Protein AF-A0A7S4W0H7-F1 (afdb_monomer)

InterPro domains:
  IPR053159 Hybrid Signal Transduction Histidine Kinase [PTHR43642] (2-103)

Foldseek 3Di:
DDDPVVLLVVLLVVLVVDPPQLLVLLLLDLLVHQKDFPVVSLVLSVVPPPDPNPPDVVSVVVCVVVQQWDDPPGMTGGNDVSNSVSSNVVQPPVVSVVSVVVD

pLDDT: mean 70.09, std 12.17, range [36.59, 84.38]

Structure (mmCIF, N/CA/C/O backbone):
data_AF-A0A7S4W0H7-F1
#
_entry.id   AF-A0A7S4W0H7-F1
#
loop_
_atom_site.group_PDB
_atom_site.id
_atom_site.type_symbol
_atom_site.label_atom_id
_atom_site.label_alt_id
_atom_site.label_comp_id
_atom_site.label_asym_id
_atom_site.label_entity_id
_atom_site.label_seq_id
_atom_site.pdbx_PDB_ins_code
_atom_site.Cartn_x
_atom_site.Cartn_y
_atom_site.Cartn_z
_atom_site.occupancy
_atom_site.B_iso_or_equiv
_atom_site.auth_seq_id
_atom_site.auth_comp_id
_atom_site.auth_asym_id
_atom_site.auth_atom_id
_atom_site.pdbx_PDB_model_num
ATOM 1 N N . LYS A 1 1 ? 13.868 -13.505 -10.597 1.00 36.59 1 LYS A N 1
ATOM 2 C CA . LYS A 1 1 ? 13.259 -14.232 -9.460 1.00 36.59 1 LYS A CA 1
ATOM 3 C C . LYS A 1 1 ? 11.759 -14.136 -9.665 1.00 36.59 1 LYS A C 1
ATOM 5 O O . LYS A 1 1 ? 11.256 -13.027 -9.767 1.00 36.59 1 LYS A O 1
ATOM 10 N N . GLU A 1 2 ? 11.150 -15.280 -9.939 1.00 43.06 2 GLU A N 1
ATOM 11 C CA . GLU A 1 2 ? 9.861 -15.447 -10.610 1.00 43.06 2 GLU A CA 1
ATOM 12 C C . GLU A 1 2 ? 8.711 -14.870 -9.781 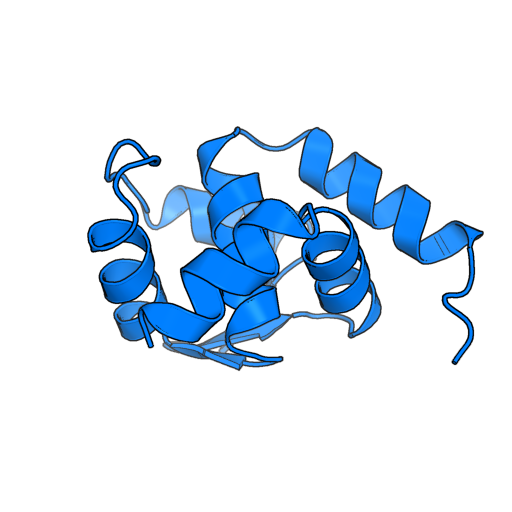1.00 43.06 2 GLU A C 1
ATOM 14 O O . GLU A 1 2 ? 8.501 -15.263 -8.635 1.00 43.06 2 GLU A O 1
ATOM 19 N N . ILE A 1 3 ? 7.980 -13.918 -10.360 1.00 51.44 3 ILE A N 1
ATOM 20 C CA . ILE A 1 3 ? 6.662 -13.537 -9.861 1.00 51.44 3 ILE A CA 1
ATOM 21 C C . ILE A 1 3 ? 5.758 -14.710 -10.252 1.00 51.44 3 ILE A C 1
ATOM 23 O O . ILE A 1 3 ? 5.766 -15.083 -11.426 1.00 51.44 3 ILE A O 1
ATOM 27 N N . PRO A 1 4 ? 4.999 -15.335 -9.339 1.00 47.75 4 PRO A N 1
ATOM 28 C CA . PRO A 1 4 ? 3.943 -16.244 -9.752 1.00 47.75 4 PRO A CA 1
ATOM 29 C C . PRO A 1 4 ? 2.923 -15.403 -10.527 1.00 47.75 4 PRO A C 1
ATOM 31 O O . PRO A 1 4 ? 2.117 -14.682 -9.934 1.00 47.75 4 PRO A O 1
ATOM 34 N N . ASP A 1 5 ? 3.039 -15.462 -11.854 1.00 54.97 5 ASP A N 1
ATOM 35 C CA . ASP A 1 5 ? 2.429 -14.584 -12.862 1.00 54.97 5 ASP A CA 1
ATOM 36 C C . ASP A 1 5 ? 0.926 -14.372 -12.623 1.00 54.97 5 ASP A C 1
ATOM 38 O O . ASP A 1 5 ? 0.377 -13.295 -12.823 1.00 54.97 5 ASP A O 1
ATOM 42 N N . ASN A 1 6 ? 0.267 -15.374 -12.044 1.00 62.25 6 ASN A N 1
ATOM 43 C CA . ASN A 1 6 ? -1.163 -15.348 -11.796 1.00 62.25 6 ASN A CA 1
ATOM 44 C C . ASN A 1 6 ? -1.574 -14.497 -10.578 1.00 62.25 6 ASN A C 1
ATOM 46 O O . ASN A 1 6 ? -2.608 -13.833 -10.604 1.00 62.25 6 ASN A O 1
ATOM 50 N N . VAL A 1 7 ? -0.788 -14.500 -9.496 1.00 67.12 7 VAL A N 1
ATOM 51 C CA . VAL A 1 7 ? -1.208 -13.874 -8.227 1.00 67.12 7 VAL A CA 1
ATOM 52 C C . VAL A 1 7 ? -0.867 -12.388 -8.205 1.00 67.12 7 VAL A C 1
ATOM 54 O O . VAL A 1 7 ? -1.690 -11.567 -7.802 1.00 67.12 7 VAL A O 1
ATOM 57 N N . GLY A 1 8 ? 0.312 -12.025 -8.720 1.00 67.94 8 GLY A N 1
ATOM 58 C CA . GLY A 1 8 ? 0.702 -10.625 -8.882 1.00 67.94 8 GLY A CA 1
ATOM 59 C C . GLY A 1 8 ? -0.246 -9.876 -9.819 1.00 67.94 8 GLY A C 1
ATOM 60 O O . GLY A 1 8 ? -0.652 -8.758 -9.511 1.00 67.94 8 GLY A O 1
ATOM 61 N N . LEU A 1 9 ? -0.681 -10.504 -10.917 1.00 68.56 9 LEU A N 1
ATOM 62 C CA . LEU A 1 9 ? -1.596 -9.892 -11.883 1.00 68.56 9 LEU A CA 1
ATOM 63 C C . LEU A 1 9 ? -3.001 -9.666 -11.299 1.00 68.56 9 LEU A C 1
ATOM 65 O O . LEU A 1 9 ? -3.591 -8.604 -11.504 1.00 68.56 9 LEU A O 1
ATOM 69 N N . LEU A 1 10 ? -3.522 -10.626 -10.526 1.00 76.31 10 LEU A N 1
ATOM 70 C CA . LEU A 1 10 ? -4.812 -10.499 -9.834 1.00 76.31 10 LEU A CA 1
ATOM 71 C C . LEU A 1 10 ? -4.801 -9.350 -8.821 1.00 76.31 10 LEU A C 1
ATOM 73 O O . LEU A 1 10 ? -5.717 -8.526 -8.802 1.00 76.31 10 LEU A O 1
ATOM 77 N N . LEU A 1 11 ? -3.738 -9.254 -8.020 1.00 81.38 11 LEU A N 1
ATOM 78 C CA . LEU A 1 11 ? -3.567 -8.177 -7.046 1.00 81.38 11 LEU A CA 1
ATOM 79 C C . LEU A 1 11 ? -3.345 -6.827 -7.732 1.00 81.38 11 LEU A C 1
ATOM 81 O O . LEU A 1 11 ? -3.914 -5.827 -7.309 1.00 81.38 11 LEU A O 1
ATOM 85 N N . SER A 1 12 ? -2.606 -6.804 -8.843 1.00 78.19 12 SER A N 1
ATOM 86 C CA . SER A 1 12 ? -2.422 -5.603 -9.664 1.00 78.19 12 SER A CA 1
ATOM 87 C C . SER A 1 12 ? -3.756 -5.092 -10.196 1.00 78.19 12 SER A C 1
ATOM 89 O O . SER A 1 12 ? -4.011 -3.893 -10.170 1.00 78.19 12 SER A O 1
ATOM 91 N N . ARG A 1 13 ? -4.644 -5.997 -10.628 1.00 81.00 13 ARG A N 1
ATOM 92 C CA . ARG A 1 13 ? -6.002 -5.627 -11.038 1.00 81.00 13 ARG A CA 1
ATOM 93 C C . ARG A 1 13 ? -6.844 -5.113 -9.879 1.00 81.00 13 ARG A C 1
ATOM 95 O O . ARG A 1 13 ? -7.567 -4.147 -10.084 1.00 81.00 13 ARG A O 1
ATOM 102 N N . LYS A 1 14 ? -6.745 -5.706 -8.684 1.00 80.62 14 LYS A N 1
ATOM 103 C CA . LYS A 1 14 ? -7.392 -5.164 -7.475 1.00 80.62 14 LYS A CA 1
ATOM 104 C C . LYS A 1 14 ? -6.909 -3.748 -7.172 1.00 80.62 14 LYS A C 1
ATOM 106 O O . LYS A 1 14 ? -7.723 -2.869 -6.925 1.00 80.62 14 LYS A O 1
ATOM 111 N N . ILE A 1 15 ? -5.600 -3.517 -7.261 1.00 81.00 15 ILE A N 1
ATOM 112 C CA . ILE A 1 15 ? -5.021 -2.187 -7.078 1.00 81.00 15 ILE A CA 1
ATOM 113 C C . ILE A 1 15 ? -5.571 -1.241 -8.151 1.00 81.00 15 ILE A C 1
ATOM 115 O O . ILE A 1 15 ? -6.093 -0.191 -7.809 1.00 81.00 15 ILE A O 1
ATOM 119 N N . MET A 1 16 ? -5.582 -1.638 -9.427 1.00 78.38 16 MET A N 1
ATOM 120 C CA . MET A 1 16 ? -6.162 -0.835 -10.514 1.00 78.38 16 MET A CA 1
ATOM 121 C C . MET A 1 16 ? -7.664 -0.528 -10.362 1.00 78.38 16 MET A C 1
ATOM 123 O O . MET A 1 16 ? -8.142 0.413 -10.992 1.00 78.38 16 MET A O 1
ATOM 127 N N . GLN A 1 17 ? -8.412 -1.302 -9.569 1.00 82.12 17 GLN A N 1
ATOM 128 C CA . GLN A 1 17 ? -9.823 -1.026 -9.266 1.00 82.12 17 GLN A CA 1
ATOM 129 C C . GLN A 1 17 ? -10.008 0.056 -8.193 1.00 82.12 17 GLN A C 1
ATOM 131 O O . GLN A 1 17 ? -11.095 0.620 -8.083 1.00 82.12 17 GLN A O 1
ATOM 136 N N . LEU A 1 18 ? -8.966 0.364 -7.418 1.00 78.38 18 LEU A N 1
ATOM 137 C CA . LEU A 1 18 ? -8.995 1.439 -6.431 1.00 78.38 18 LEU A CA 1
ATOM 138 C C . LEU A 1 18 ? -8.859 2.819 -7.099 1.00 78.38 18 LEU A C 1
ATOM 140 O O . LEU A 1 18 ? -8.387 2.916 -8.235 1.00 78.38 18 LEU A O 1
ATOM 144 N N . PRO A 1 19 ? -9.217 3.912 -6.401 1.00 77.50 19 PRO A N 1
ATOM 145 C CA . PRO A 1 19 ? -8.989 5.270 -6.890 1.00 77.50 19 PRO A CA 1
ATOM 146 C C . PRO A 1 19 ? -7.511 5.515 -7.217 1.00 77.50 19 PRO A C 1
ATOM 148 O O . PRO A 1 19 ? -6.626 4.914 -6.598 1.00 77.50 19 PRO A O 1
ATOM 151 N N . ARG A 1 20 ? -7.236 6.426 -8.159 1.00 74.12 20 ARG A N 1
ATOM 152 C CA . ARG A 1 20 ? -5.868 6.736 -8.614 1.00 74.12 20 ARG A CA 1
ATOM 153 C C . ARG A 1 20 ? -4.932 7.097 -7.460 1.00 74.12 20 ARG A C 1
ATOM 155 O O . ARG A 1 20 ? -3.797 6.629 -7.447 1.00 74.12 20 ARG A O 1
ATOM 162 N N . ASP A 1 21 ? -5.421 7.821 -6.458 1.00 74.06 21 ASP A N 1
ATOM 163 C CA . ASP A 1 21 ? -4.622 8.228 -5.298 1.00 74.06 21 ASP A CA 1
ATOM 164 C C . ASP A 1 21 ? -4.198 7.014 -4.450 1.00 74.06 21 ASP A C 1
ATOM 166 O O . ASP A 1 21 ? -3.069 6.930 -3.973 1.00 74.06 21 ASP A O 1
ATOM 170 N N . CYS A 1 22 ? -5.054 5.992 -4.358 1.00 77.38 22 CYS A N 1
ATOM 171 C CA . CYS A 1 22 ? -4.800 4.777 -3.583 1.00 77.38 22 CYS A CA 1
ATOM 172 C C . CYS A 1 22 ? -3.772 3.884 -4.285 1.00 77.38 22 CYS A C 1
ATOM 174 O O . CYS A 1 22 ? -2.862 3.338 -3.658 1.00 77.38 22 CYS A O 1
ATOM 176 N N . GLN A 1 23 ? -3.889 3.786 -5.613 1.00 79.25 23 GLN A N 1
ATOM 177 C CA . GLN A 1 23 ? -2.910 3.109 -6.461 1.00 79.25 23 GLN A CA 1
ATOM 178 C C . GLN A 1 23 ? -1.533 3.739 -6.313 1.00 79.25 23 GLN A C 1
ATOM 180 O O . GLN A 1 23 ? -0.534 3.034 -6.182 1.00 79.25 23 GLN A O 1
ATOM 185 N N . TYR A 1 24 ? -1.484 5.067 -6.314 1.00 76.12 24 TYR A N 1
ATOM 186 C CA . TYR A 1 24 ? -0.243 5.804 -6.180 1.00 76.12 24 TYR A CA 1
ATOM 187 C C . TYR A 1 24 ? 0.375 5.630 -4.784 1.00 76.12 24 TYR A C 1
ATOM 189 O O . TYR A 1 24 ? 1.562 5.321 -4.675 1.00 76.12 24 TYR A O 1
ATOM 197 N N . CYS A 1 25 ? -0.424 5.691 -3.711 1.00 76.12 25 CYS A N 1
ATOM 198 C CA . CYS A 1 25 ? 0.044 5.363 -2.361 1.00 76.12 25 CYS A CA 1
ATOM 199 C C . CYS A 1 25 ? 0.626 3.947 -2.271 1.00 76.12 25 CYS A C 1
ATOM 201 O O . CYS A 1 25 ? 1.682 3.760 -1.673 1.00 76.12 25 CYS A O 1
ATOM 203 N N . MET A 1 26 ? -0.028 2.954 -2.880 1.00 78.19 26 MET A N 1
ATOM 204 C C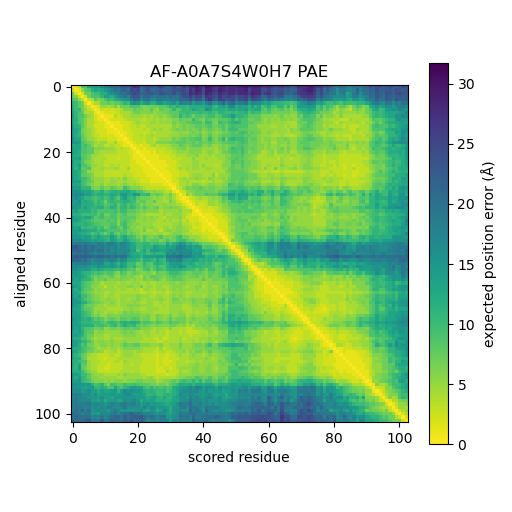A . MET A 1 26 ? 0.462 1.571 -2.915 1.00 78.19 26 MET A CA 1
ATOM 205 C C . MET A 1 26 ? 1.812 1.457 -3.630 1.00 78.19 26 MET A C 1
ATOM 207 O O . MET A 1 26 ? 2.711 0.782 -3.130 1.00 78.19 26 MET A O 1
ATOM 211 N N . LYS A 1 27 ? 1.977 2.142 -4.768 1.00 78.75 27 LYS A N 1
ATOM 212 C CA . LYS A 1 27 ? 3.247 2.214 -5.507 1.00 78.75 27 LYS A CA 1
ATOM 213 C C . LYS A 1 27 ? 4.360 2.820 -4.652 1.00 78.75 27 LYS A C 1
ATOM 215 O O . LYS A 1 27 ? 5.433 2.231 -4.539 1.00 78.75 27 LYS A O 1
ATOM 220 N N . LEU A 1 28 ? 4.094 3.955 -4.002 1.00 75.69 28 LEU A N 1
ATOM 221 C CA . LEU A 1 28 ? 5.053 4.598 -3.101 1.00 75.69 28 LEU A CA 1
ATOM 222 C C . LEU A 1 28 ? 5.437 3.675 -1.942 1.00 75.69 28 LEU A C 1
ATOM 224 O O . LEU A 1 28 ? 6.619 3.484 -1.675 1.00 75.69 28 LEU A O 1
ATOM 228 N N . LEU A 1 29 ? 4.451 3.053 -1.293 1.00 76.62 29 LEU A N 1
ATOM 229 C CA . LEU A 1 29 ? 4.678 2.151 -0.165 1.00 76.62 29 LEU A CA 1
ATOM 230 C C . LEU A 1 29 ?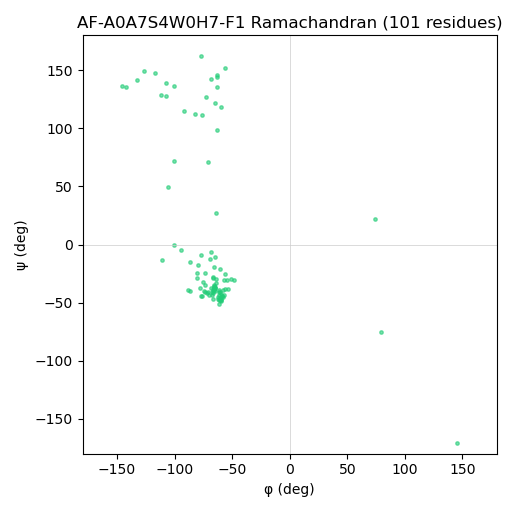 5.521 0.943 -0.595 1.00 76.62 29 LEU A C 1
ATOM 232 O O . LEU A 1 29 ? 6.458 0.572 0.104 1.00 76.62 29 LEU A O 1
ATOM 236 N N . ALA A 1 30 ? 5.283 0.403 -1.793 1.00 79.56 30 ALA A N 1
ATOM 237 C CA . ALA A 1 30 ? 6.096 -0.670 -2.358 1.00 79.56 30 ALA A CA 1
ATOM 238 C C . ALA A 1 30 ? 7.539 -0.251 -2.688 1.00 79.56 30 ALA A C 1
ATOM 240 O O . ALA A 1 30 ? 8.435 -1.095 -2.640 1.00 79.56 30 ALA A O 1
ATOM 241 N N . CYS A 1 31 ? 7.769 1.030 -2.994 1.00 72.19 31 CYS A N 1
ATOM 242 C CA . CYS A 1 31 ? 9.103 1.599 -3.186 1.00 72.19 31 CYS A CA 1
ATOM 243 C C . CYS A 1 31 ? 9.848 1.817 -1.857 1.00 72.19 31 CYS A C 1
ATOM 245 O O . CYS A 1 31 ? 11.069 1.691 -1.824 1.00 72.19 31 CYS A O 1
ATOM 247 N N . ILE A 1 32 ? 9.125 2.122 -0.773 1.00 73.00 32 ILE A N 1
ATOM 248 C CA . ILE A 1 32 ? 9.684 2.321 0.576 1.00 73.00 32 ILE A CA 1
ATOM 249 C C . ILE A 1 32 ? 10.011 0.971 1.238 1.00 73.00 32 ILE A C 1
ATOM 251 O O . ILE A 1 32 ? 11.079 0.816 1.825 1.00 73.00 32 ILE A O 1
ATOM 255 N N . GLY A 1 33 ? 9.115 -0.019 1.141 1.00 68.19 33 GLY A N 1
ATOM 256 C CA . GLY A 1 33 ? 9.336 -1.369 1.668 1.00 68.19 33 GLY A CA 1
ATOM 257 C C . GLY A 1 33 ? 8.077 -2.043 2.222 1.00 68.19 33 GLY A C 1
ATOM 258 O O . GLY A 1 33 ? 6.961 -1.552 2.087 1.00 68.19 33 GLY A O 1
ATOM 259 N N . SER A 1 34 ? 8.242 -3.195 2.880 1.00 67.12 34 SER A N 1
ATOM 260 C CA . SER A 1 34 ? 7.110 -4.015 3.356 1.00 67.12 34 SER A CA 1
ATOM 261 C C . SER A 1 34 ? 6.306 -3.396 4.510 1.00 67.12 34 SER A C 1
ATOM 263 O O . SER A 1 34 ? 5.235 -3.901 4.851 1.00 67.12 34 SER A O 1
ATOM 265 N N . LYS A 1 35 ? 6.822 -2.337 5.146 1.00 73.50 35 LYS A N 1
ATOM 266 C CA . LYS A 1 35 ? 6.234 -1.679 6.321 1.00 73.50 35 LYS A CA 1
ATOM 267 C C . LYS A 1 35 ? 6.439 -0.173 6.197 1.00 73.50 35 LYS A C 1
ATOM 269 O O . LYS A 1 35 ? 7.548 0.254 5.894 1.00 73.50 35 LYS A O 1
ATOM 274 N N . CYS A 1 36 ? 5.409 0.614 6.477 1.00 73.81 36 CYS A N 1
ATOM 275 C CA . CYS A 1 36 ? 5.494 2.068 6.484 1.00 73.81 36 CYS A CA 1
ATOM 276 C C . CYS A 1 36 ? 4.581 2.654 7.560 1.00 73.81 36 CYS A C 1
ATOM 278 O O . CYS A 1 36 ? 3.427 2.255 7.707 1.00 73.81 36 CYS A O 1
ATOM 280 N N . ASP A 1 37 ? 5.079 3.629 8.306 1.00 79.62 37 ASP A N 1
ATOM 281 C CA . ASP A 1 37 ? 4.270 4.410 9.236 1.00 79.62 37 ASP A CA 1
ATOM 282 C C . ASP A 1 37 ? 3.290 5.287 8.453 1.00 79.62 37 ASP A C 1
ATOM 284 O O . ASP A 1 37 ? 3.647 5.857 7.415 1.00 79.62 37 ASP A O 1
ATOM 288 N N . GLY A 1 38 ? 2.064 5.445 8.960 1.00 71.00 38 GLY A N 1
ATOM 289 C CA . GLY A 1 38 ? 1.078 6.337 8.339 1.00 71.00 38 GLY A CA 1
ATOM 290 C C . GLY A 1 38 ? 1.588 7.779 8.215 1.00 71.00 38 GLY A C 1
ATOM 291 O O . GLY A 1 38 ? 1.260 8.476 7.259 1.00 71.00 38 GLY A O 1
ATOM 292 N N . SER A 1 39 ? 2.446 8.203 9.146 1.00 71.19 39 SER A N 1
ATOM 293 C CA . SER A 1 39 ? 3.116 9.507 9.148 1.00 71.19 39 SER A CA 1
ATOM 294 C C . SER A 1 39 ? 4.109 9.653 7.992 1.00 71.19 39 SER A C 1
ATOM 296 O O . SER A 1 39 ? 4.080 10.651 7.278 1.00 71.19 39 SER A O 1
ATOM 298 N N . THR A 1 40 ? 4.952 8.642 7.768 1.00 74.81 40 THR A N 1
ATOM 299 C CA . THR A 1 40 ? 5.932 8.624 6.670 1.00 74.81 40 THR A CA 1
ATOM 300 C C . THR A 1 40 ? 5.225 8.562 5.326 1.00 74.81 40 THR A C 1
ATOM 302 O O . THR A 1 40 ? 5.575 9.307 4.414 1.00 74.81 40 THR A O 1
ATOM 305 N N . LEU A 1 41 ? 4.172 7.747 5.221 1.00 74.56 41 LEU A N 1
ATOM 306 C CA . LEU A 1 41 ? 3.384 7.653 4.000 1.00 74.56 41 LEU A CA 1
ATOM 307 C C . LEU A 1 41 ? 2.752 9.000 3.638 1.00 74.56 41 LEU A C 1
ATOM 309 O O . LEU A 1 41 ? 2.862 9.433 2.496 1.00 74.56 41 LEU A O 1
ATOM 313 N N . LYS A 1 42 ? 2.150 9.693 4.613 1.00 71.88 42 LYS A N 1
ATOM 314 C CA . LYS A 1 42 ? 1.606 11.044 4.413 1.00 71.88 42 LYS A CA 1
ATOM 315 C C . LYS A 1 42 ? 2.676 12.022 3.938 1.00 71.88 42 LYS A C 1
ATOM 317 O O . LYS A 1 42 ? 2.430 12.753 2.987 1.00 71.88 42 LYS A O 1
ATOM 322 N N . SER A 1 43 ? 3.862 12.005 4.543 1.00 71.56 43 SER A N 1
ATOM 323 C CA . SER A 1 43 ? 4.972 12.878 4.147 1.00 71.56 43 SER A CA 1
ATOM 324 C C . SER A 1 43 ? 5.495 12.580 2.741 1.00 71.56 43 SER A C 1
ATOM 326 O O . SER A 1 43 ? 5.855 13.501 2.016 1.00 71.56 43 SER A O 1
ATOM 328 N N . VAL A 1 44 ? 5.546 11.312 2.330 1.00 71.56 44 VAL A N 1
ATOM 329 C CA . VAL A 1 44 ? 6.003 10.927 0.986 1.00 71.56 44 VAL A CA 1
ATOM 330 C C . VAL A 1 44 ? 4.941 11.249 -0.066 1.00 71.56 44 VAL A C 1
ATOM 332 O O . VAL A 1 44 ? 5.272 11.777 -1.124 1.00 71.56 44 VAL A O 1
ATOM 335 N N . VAL A 1 45 ? 3.662 11.017 0.235 1.00 70.25 45 VAL A N 1
ATOM 336 C CA . VAL A 1 45 ? 2.559 11.395 -0.660 1.00 70.25 45 VAL A CA 1
ATOM 337 C C . VAL A 1 45 ? 2.451 12.915 -0.782 1.00 70.25 45 VAL A C 1
ATOM 339 O O . VAL A 1 45 ? 2.265 13.412 -1.882 1.00 70.25 45 VAL A O 1
ATOM 342 N N . ALA A 1 46 ? 2.659 13.667 0.302 1.00 67.19 46 ALA A N 1
ATOM 343 C CA . ALA A 1 46 ? 2.688 15.130 0.258 1.00 67.19 46 ALA A CA 1
ATOM 344 C C . ALA A 1 46 ? 3.852 15.683 -0.587 1.00 67.19 46 ALA A C 1
ATOM 346 O O . ALA A 1 46 ? 3.735 16.763 -1.166 1.00 67.19 46 ALA A O 1
ATOM 347 N N . GLN A 1 47 ? 4.971 14.956 -0.660 1.00 63.88 47 GLN A N 1
ATOM 348 C CA . GLN A 1 47 ? 6.115 15.304 -1.510 1.00 63.88 47 GLN A CA 1
ATOM 349 C C . GLN A 1 47 ? 5.917 14.899 -2.974 1.00 63.88 47 GLN A C 1
ATOM 351 O O . GLN A 1 47 ? 6.526 15.491 -3.869 1.00 63.88 47 GLN A O 1
ATOM 356 N N . ALA A 1 48 ? 5.067 13.910 -3.235 1.00 63.53 48 ALA A N 1
ATOM 357 C CA . ALA A 1 48 ? 4.691 13.536 -4.581 1.00 63.53 48 ALA A CA 1
ATOM 358 C C . ALA A 1 48 ? 3.685 14.546 -5.150 1.00 63.53 48 ALA A C 1
ATOM 360 O O . ALA A 1 48 ? 2.539 14.626 -4.723 1.00 63.53 48 ALA A O 1
ATOM 361 N N . LYS A 1 49 ? 4.116 15.315 -6.153 1.00 53.81 49 LYS A N 1
ATOM 362 C CA . LYS A 1 49 ? 3.303 16.357 -6.804 1.00 53.81 49 LYS A CA 1
ATOM 363 C C . LYS A 1 49 ? 2.073 15.839 -7.567 1.00 53.81 49 LYS A C 1
ATOM 365 O O . LYS A 1 49 ? 1.256 16.658 -7.972 1.00 53.81 49 LYS A O 1
ATOM 370 N N . ASP A 1 50 ? 1.961 14.528 -7.771 1.00 51.97 50 ASP A N 1
ATOM 371 C CA . ASP A 1 50 ? 0.967 13.901 -8.654 1.00 51.97 50 ASP A CA 1
ATOM 372 C C . ASP A 1 50 ? -0.320 13.436 -7.945 1.00 51.97 50 ASP A C 1
ATOM 374 O O . ASP A 1 50 ? -1.257 13.000 -8.608 1.00 51.97 50 ASP A O 1
ATOM 378 N N . VAL A 1 51 ? -0.400 13.537 -6.612 1.00 55.88 51 VAL A N 1
ATOM 379 C CA . VAL A 1 51 ? -1.601 13.162 -5.845 1.00 55.88 51 VAL A CA 1
ATOM 380 C C . VAL A 1 51 ? -2.258 14.397 -5.242 1.00 55.88 51 VAL A C 1
ATOM 382 O O . VAL A 1 51 ? -1.611 15.187 -4.548 1.00 55.88 51 VAL A O 1
ATOM 385 N N . GLU A 1 52 ? -3.565 14.549 -5.474 1.00 50.16 52 GLU A N 1
ATOM 386 C CA . GLU A 1 52 ? -4.380 15.490 -4.710 1.00 50.16 52 GLU A CA 1
ATOM 387 C C . GLU A 1 52 ? -4.301 15.064 -3.239 1.00 50.16 52 GLU A C 1
ATOM 389 O O . GLU A 1 52 ? -4.633 13.936 -2.898 1.00 50.16 52 GLU A O 1
ATOM 394 N N . GLN A 1 53 ? -3.780 15.943 -2.380 1.00 51.28 53 GLN A N 1
ATOM 395 C CA . GLN A 1 53 ? -3.159 15.656 -1.075 1.00 51.28 53 GLN A CA 1
ATOM 396 C C . GLN A 1 53 ? -4.049 15.044 0.034 1.00 51.28 53 GLN A C 1
ATOM 398 O O . GLN A 1 53 ? -3.770 15.202 1.222 1.00 51.28 53 GLN A O 1
ATOM 403 N N . ASN A 1 54 ? -5.099 14.307 -0.302 1.00 52.50 54 ASN A N 1
ATOM 404 C CA . ASN A 1 54 ? -5.998 13.659 0.635 1.00 52.50 54 ASN A CA 1
ATOM 405 C C . ASN A 1 54 ? -5.673 12.167 0.766 1.00 52.50 54 ASN A C 1
ATOM 407 O O . ASN A 1 54 ? -6.447 11.294 0.374 1.00 52.50 54 ASN A O 1
ATOM 411 N N . VAL A 1 55 ? -4.547 11.857 1.424 1.00 60.12 55 VAL A N 1
ATOM 412 C CA . VAL A 1 55 ? -4.448 10.585 2.164 1.00 60.12 55 VAL A CA 1
ATOM 413 C C . VAL A 1 55 ? -5.344 10.712 3.394 1.00 60.12 55 VAL A C 1
ATOM 415 O O . VAL A 1 55 ? -4.889 10.873 4.531 1.00 60.12 55 VAL A O 1
ATOM 418 N N . ASP A 1 56 ? -6.650 10.702 3.152 1.00 59.53 56 ASP A N 1
ATOM 419 C CA . ASP A 1 56 ? -7.645 10.563 4.195 1.00 59.53 56 ASP A CA 1
ATOM 420 C C . ASP A 1 56 ? -7.469 9.194 4.846 1.00 59.53 56 ASP A C 1
ATOM 422 O O . ASP A 1 56 ? -7.189 8.197 4.174 1.00 59.53 56 ASP A O 1
ATOM 426 N N . GLY A 1 57 ? -7.688 9.114 6.161 1.00 58.53 57 GLY A N 1
ATOM 427 C CA . GLY A 1 57 ? -7.684 7.831 6.875 1.00 58.53 57 GLY A CA 1
ATOM 428 C C . GLY A 1 57 ? -8.587 6.790 6.201 1.00 58.53 57 GLY A C 1
ATOM 429 O O . GLY A 1 57 ? -8.245 5.613 6.178 1.00 58.53 57 GLY A O 1
ATOM 430 N N . LYS A 1 58 ? -9.654 7.243 5.525 1.00 68.31 58 LYS A N 1
ATOM 431 C CA . LYS A 1 58 ? -10.547 6.417 4.703 1.00 68.31 58 LYS A CA 1
ATOM 432 C C . LYS A 1 58 ? -9.828 5.633 3.608 1.00 68.31 58 LYS A C 1
ATOM 434 O O . LYS A 1 58 ? -10.199 4.498 3.350 1.00 68.31 58 LYS A O 1
ATOM 439 N N . MET A 1 59 ? -8.817 6.203 2.956 1.00 71.50 59 MET A N 1
ATOM 440 C CA . MET A 1 59 ? -8.108 5.533 1.863 1.00 71.50 59 MET A CA 1
ATOM 441 C C . MET A 1 59 ? -7.239 4.377 2.377 1.00 71.50 59 MET A C 1
ATOM 443 O O . MET A 1 59 ? -7.219 3.296 1.787 1.00 71.50 59 MET A O 1
ATOM 447 N N . LEU A 1 60 ? -6.573 4.586 3.514 1.00 72.44 60 LEU A N 1
ATOM 448 C CA . LEU A 1 60 ? -5.853 3.529 4.222 1.00 72.44 60 LEU A CA 1
ATOM 449 C C . LEU A 1 60 ? -6.816 2.461 4.741 1.00 72.44 60 LEU A C 1
ATOM 451 O O . LEU A 1 60 ? -6.537 1.274 4.620 1.00 72.44 60 LEU A O 1
ATOM 455 N N . GLU A 1 61 ? -7.974 2.875 5.246 1.00 74.12 61 GLU A N 1
ATOM 456 C CA . GLU A 1 61 ? -9.023 1.975 5.717 1.00 74.12 61 GLU A CA 1
ATOM 457 C C . GLU A 1 61 ? -9.613 1.126 4.581 1.00 74.12 61 GLU A C 1
ATOM 459 O O . GLU A 1 61 ? -9.819 -0.068 4.769 1.00 74.12 61 GLU A O 1
ATOM 464 N N . PHE A 1 62 ? -9.777 1.684 3.376 1.00 76.88 62 PHE A N 1
ATOM 465 C CA . PHE A 1 62 ? -10.161 0.942 2.168 1.00 76.88 62 PHE A CA 1
ATOM 466 C C . PHE A 1 62 ? -9.138 -0.136 1.812 1.00 76.88 62 PHE A C 1
ATOM 468 O O . PHE A 1 62 ? -9.503 -1.288 1.588 1.00 76.88 62 PHE A O 1
ATOM 475 N N . ALA A 1 63 ? -7.851 0.214 1.800 1.00 78.88 63 ALA A N 1
ATOM 476 C CA . ALA A 1 63 ? -6.787 -0.749 1.538 1.00 78.88 63 ALA A CA 1
ATOM 477 C C . ALA A 1 63 ? -6.703 -1.833 2.627 1.00 78.88 63 ALA A C 1
ATOM 479 O O . ALA A 1 63 ? -6.382 -2.984 2.328 1.00 78.88 63 ALA A O 1
ATOM 480 N N . VAL A 1 64 ? -7.013 -1.491 3.880 1.00 83.25 64 VAL A N 1
ATOM 481 C CA . VAL A 1 64 ? -7.094 -2.459 4.981 1.00 83.25 64 VAL A CA 1
ATOM 482 C C . VAL A 1 64 ? -8.309 -3.376 4.830 1.00 83.25 64 VAL A C 1
ATOM 484 O O . VAL A 1 64 ? -8.181 -4.589 4.974 1.00 83.25 64 VAL A O 1
ATOM 487 N N . ASN A 1 65 ? -9.471 -2.827 4.475 1.00 81.44 65 ASN A N 1
ATOM 488 C CA . ASN A 1 65 ? -10.707 -3.583 4.279 1.00 81.44 65 ASN A CA 1
ATOM 489 C C . ASN A 1 65 ? -10.621 -4.546 3.084 1.00 81.44 65 ASN A C 1
ATOM 491 O O . ASN A 1 65 ? -11.055 -5.690 3.180 1.00 81.44 65 ASN A O 1
ATOM 495 N N . GLU A 1 66 ? -9.965 -4.124 2.000 1.00 81.62 66 GLU A N 1
ATOM 496 C CA . GLU A 1 66 ? -9.686 -4.960 0.826 1.00 81.62 66 GLU A CA 1
ATOM 497 C C . GLU A 1 66 ? -8.680 -6.097 1.09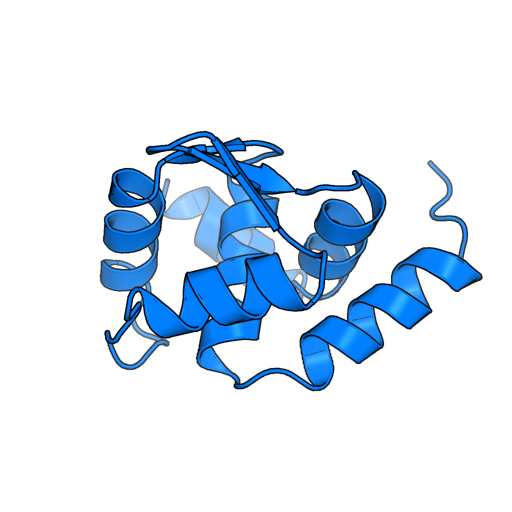6 1.00 81.62 66 GLU A C 1
ATOM 499 O O . GLU A 1 66 ? -8.447 -6.939 0.217 1.00 81.62 66 GLU A O 1
ATOM 504 N N . GLY A 1 67 ? -8.074 -6.126 2.290 1.00 81.56 67 GLY A N 1
ATOM 505 C CA . GLY A 1 67 ? -7.048 -7.092 2.679 1.00 81.56 67 GLY A CA 1
ATOM 506 C C . GLY A 1 67 ? -5.688 -6.823 2.032 1.00 81.56 67 GLY A C 1
ATOM 507 O O . GLY A 1 67 ? -4.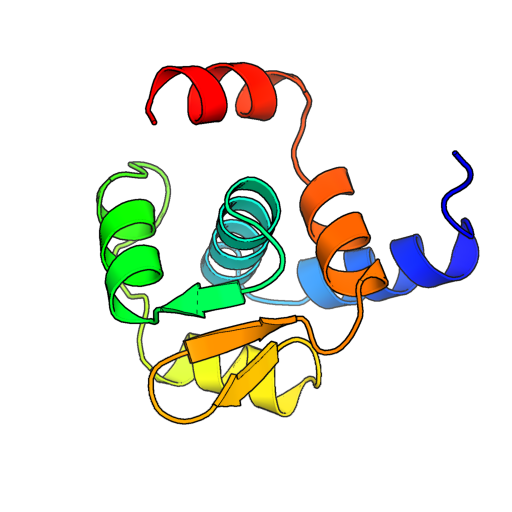878 -7.739 1.905 1.00 81.56 67 GLY A O 1
ATOM 508 N N . LEU A 1 68 ? -5.435 -5.587 1.587 1.00 82.50 68 LEU A N 1
ATOM 509 C CA . LEU A 1 68 ? -4.171 -5.195 0.959 1.00 82.50 68 LEU A CA 1
ATOM 510 C C . LEU A 1 68 ? -3.142 -4.727 1.998 1.00 82.50 68 LEU A C 1
ATOM 512 O O . LEU A 1 68 ? -1.954 -5.047 1.905 1.00 82.50 68 LEU A O 1
ATOM 516 N N . LEU A 1 69 ? -3.600 -3.990 3.011 1.00 83.50 69 LEU A N 1
ATOM 517 C CA . LEU A 1 69 ? -2.783 -3.540 4.136 1.00 83.50 69 LEU A CA 1
ATOM 518 C C . LEU A 1 69 ? -3.288 -4.141 5.445 1.00 83.50 69 LEU A C 1
ATOM 520 O O . LEU A 1 69 ? -4.481 -4.340 5.641 1.00 83.50 69 LEU A O 1
ATOM 524 N N . LYS A 1 70 ? -2.374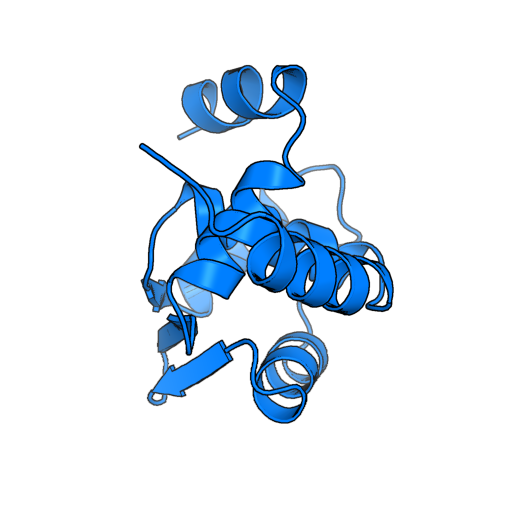 -4.390 6.376 1.00 84.38 70 LYS A N 1
ATOM 525 C CA . LYS A 1 70 ? -2.702 -4.582 7.785 1.00 84.38 70 LYS A CA 1
ATOM 526 C C . LYS A 1 70 ? -2.401 -3.296 8.540 1.00 84.38 70 LYS A C 1
ATOM 528 O O . LYS A 1 70 ? -1.359 -2.676 8.319 1.00 84.38 70 LYS A O 1
ATOM 533 N N . ASN A 1 71 ? -3.316 -2.916 9.421 1.00 82.75 71 ASN A N 1
ATOM 534 C CA . ASN A 1 71 ? -3.122 -1.824 10.362 1.00 82.75 71 ASN A CA 1
ATOM 535 C C . ASN A 1 71 ? -2.550 -2.398 11.670 1.00 82.75 71 ASN A C 1
ATOM 537 O O . ASN A 1 71 ? -3.218 -3.177 12.343 1.00 82.75 71 ASN A O 1
ATOM 541 N N . GLU A 1 72 ? -1.320 -2.014 12.010 1.00 79.81 72 GLU A N 1
ATOM 542 C CA . GLU A 1 72 ? -0.637 -2.316 13.278 1.00 79.81 72 GLU A CA 1
ATOM 543 C C . GLU A 1 72 ? -0.590 -1.052 14.162 1.00 79.81 72 GLU A C 1
ATOM 545 O O . GLU A 1 72 ? 0.460 -0.617 14.636 1.00 79.81 72 GLU A O 1
ATOM 550 N N . GLY A 1 73 ? -1.738 -0.391 14.321 1.00 73.94 73 GLY A N 1
ATOM 551 C CA . GLY A 1 73 ? -1.925 0.831 15.105 1.00 73.94 73 GLY A CA 1
ATOM 552 C C . GLY A 1 73 ? -1.474 2.100 14.378 1.00 73.94 73 GLY A C 1
ATOM 553 O O . GLY A 1 73 ? -2.299 2.893 13.929 1.00 73.94 73 GLY A O 1
ATOM 554 N N . MET A 1 74 ? -0.158 2.312 14.289 1.00 70.75 74 MET A N 1
ATOM 555 C CA . MET A 1 74 ? 0.452 3.472 13.608 1.00 70.75 74 MET A CA 1
ATOM 556 C C . MET A 1 74 ? 1.199 3.084 12.326 1.00 70.75 74 MET A C 1
ATOM 558 O O . MET A 1 74 ? 1.504 3.945 11.492 1.00 70.75 74 MET A O 1
ATOM 562 N N . ASN A 1 75 ? 1.441 1.785 12.146 1.00 80.12 75 ASN A N 1
ATOM 563 C CA . ASN A 1 75 ? 2.133 1.229 10.996 1.00 80.12 75 ASN A CA 1
ATOM 564 C C . ASN A 1 75 ? 1.166 0.499 10.076 1.00 80.12 75 ASN A C 1
ATOM 566 O O . ASN A 1 75 ? 0.319 -0.277 10.511 1.00 80.12 75 ASN A O 1
ATOM 570 N N . TYR A 1 76 ? 1.368 0.704 8.784 1.00 82.06 76 TYR A N 1
ATOM 571 C CA . TYR A 1 76 ? 0.720 -0.041 7.725 1.00 82.06 76 TYR A CA 1
ATOM 572 C C . TYR A 1 76 ? 1.750 -0.962 7.093 1.00 82.06 76 TYR A C 1
ATOM 574 O O . TYR A 1 76 ? 2.841 -0.541 6.707 1.00 82.06 76 TYR A O 1
ATOM 582 N N . ALA A 1 77 ? 1.417 -2.239 6.997 1.00 83.00 77 ALA A N 1
ATOM 583 C CA . ALA A 1 77 ? 2.254 -3.214 6.316 1.00 83.00 77 ALA A CA 1
ATOM 584 C C . ALA A 1 77 ? 1.427 -3.941 5.269 1.00 83.00 77 ALA A C 1
ATOM 586 O O . ALA A 1 77 ? 0.225 -4.132 5.448 1.00 83.00 77 ALA A O 1
ATOM 587 N N . PHE A 1 78 ? 2.062 -4.363 4.183 1.00 84.06 78 PHE A N 1
ATOM 588 C CA . PHE A 1 78 ? 1.384 -5.231 3.231 1.00 84.06 78 PHE A CA 1
ATOM 589 C C . PHE A 1 78 ? 1.032 -6.556 3.907 1.00 84.06 78 PHE A C 1
ATOM 591 O O . PHE A 1 78 ? 1.855 -7.138 4.616 1.00 84.06 78 PHE A O 1
ATOM 598 N N . VAL A 1 79 ? -0.195 -7.036 3.688 1.00 84.06 79 VAL A N 1
ATOM 599 C CA . VAL A 1 79 ? -0.624 -8.346 4.214 1.00 84.06 79 VAL A CA 1
ATOM 600 C C . VAL A 1 79 ? 0.188 -9.466 3.562 1.00 84.06 79 VAL A C 1
ATOM 602 O O . VAL A 1 79 ? 0.569 -10.435 4.216 1.00 84.06 79 VAL A O 1
ATOM 605 N N . HIS A 1 80 ? 0.500 -9.298 2.2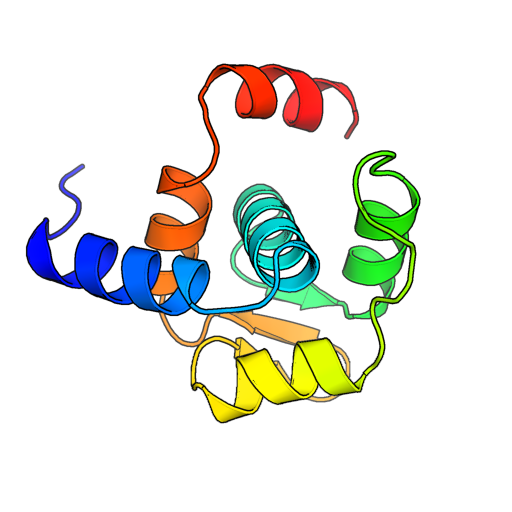76 1.00 82.00 80 HIS A N 1
ATOM 606 C CA . HIS A 1 80 ? 1.273 -10.239 1.482 1.00 82.00 80 HIS A CA 1
ATOM 607 C C . HIS A 1 80 ? 2.363 -9.525 0.689 1.00 82.00 80 HIS A C 1
ATOM 609 O O . HIS A 1 80 ? 2.120 -8.491 0.065 1.00 82.00 80 HIS A O 1
ATOM 615 N N . ASP A 1 81 ? 3.527 -10.165 0.602 1.00 79.19 81 ASP A N 1
ATOM 616 C CA . ASP A 1 81 ? 4.639 -9.754 -0.264 1.00 79.19 81 ASP A CA 1
ATOM 617 C C . ASP A 1 81 ? 4.200 -9.611 -1.732 1.00 79.19 81 ASP A C 1
ATOM 619 O O . ASP A 1 81 ? 4.673 -8.753 -2.467 1.00 79.19 81 ASP A O 1
ATOM 623 N N . GLN A 1 82 ? 3.213 -10.402 -2.162 1.00 79.69 82 GLN A N 1
ATOM 624 C CA . GLN A 1 82 ? 2.662 -10.336 -3.515 1.00 79.69 82 GLN A CA 1
ATOM 625 C C . GLN A 1 82 ? 1.913 -9.029 -3.799 1.00 79.69 82 GLN A C 1
ATOM 6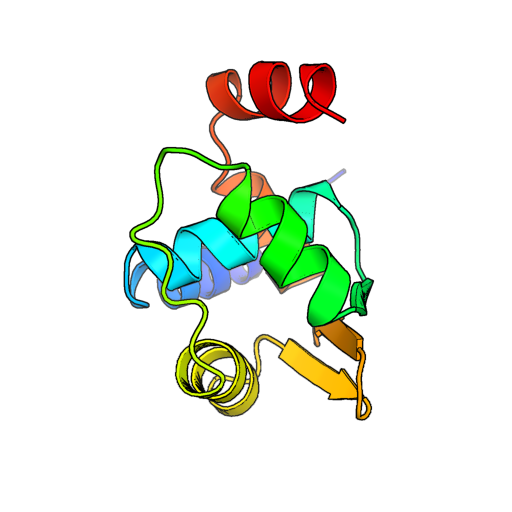27 O O . GLN A 1 82 ? 1.887 -8.595 -4.947 1.00 79.69 82 GLN A O 1
ATOM 632 N N . ILE A 1 83 ? 1.327 -8.385 -2.783 1.00 82.19 83 ILE A N 1
ATOM 633 C CA . ILE A 1 83 ? 0.669 -7.079 -2.939 1.00 82.19 83 ILE A CA 1
ATOM 634 C C . ILE A 1 83 ? 1.736 -6.008 -3.138 1.00 82.19 83 ILE A C 1
ATOM 636 O O . ILE A 1 83 ? 1.610 -5.176 -4.035 1.00 82.19 83 ILE A O 1
ATOM 640 N N . GLN A 1 84 ? 2.826 -6.089 -2.369 1.00 80.88 84 GLN A N 1
ATOM 641 C CA . GLN A 1 84 ? 3.998 -5.244 -2.565 1.00 80.88 84 GLN A CA 1
ATOM 642 C C . GLN A 1 84 ? 4.583 -5.444 -3.966 1.00 80.88 84 GLN A C 1
ATOM 644 O O . GLN A 1 84 ? 4.845 -4.468 -4.658 1.00 80.88 84 GLN A O 1
ATOM 649 N N . GLN A 1 85 ? 4.748 -6.689 -4.419 1.00 78.56 85 GLN A N 1
ATOM 650 C CA . GLN A 1 85 ? 5.258 -6.974 -5.760 1.00 78.56 85 GLN A CA 1
ATOM 651 C C . GLN A 1 85 ? 4.309 -6.513 -6.866 1.00 78.56 85 GLN A C 1
ATOM 653 O O . GLN A 1 85 ? 4.779 -5.972 -7.860 1.00 78.56 85 GLN A O 1
ATOM 658 N N . ALA A 1 86 ? 2.996 -6.675 -6.698 1.00 83.75 86 ALA A N 1
ATOM 659 C CA . ALA A 1 86 ? 1.996 -6.171 -7.633 1.00 83.75 86 ALA A CA 1
ATOM 660 C C . ALA A 1 86 ? 2.066 -4.643 -7.735 1.00 83.75 86 ALA A C 1
ATOM 662 O O . ALA A 1 86 ? 2.225 -4.099 -8.826 1.00 83.75 86 ALA A O 1
ATOM 663 N N . ALA A 1 87 ? 2.052 -3.950 -6.595 1.00 81.31 87 ALA A N 1
ATOM 664 C CA . ALA A 1 87 ? 2.211 -2.503 -6.534 1.00 81.31 87 ALA A CA 1
ATOM 665 C C . ALA A 1 87 ? 3.550 -2.049 -7.136 1.00 81.31 87 ALA A C 1
ATOM 667 O O . ALA A 1 87 ? 3.567 -1.114 -7.928 1.00 81.31 87 ALA A O 1
ATOM 668 N N . TYR A 1 88 ? 4.649 -2.748 -6.841 1.00 77.69 88 TYR A N 1
ATOM 669 C CA . TYR A 1 88 ? 5.980 -2.472 -7.387 1.00 77.69 88 TYR A CA 1
ATOM 670 C C . TYR A 1 88 ? 6.066 -2.720 -8.897 1.00 77.69 88 TYR A C 1
ATOM 672 O O . TYR A 1 88 ? 6.762 -1.995 -9.609 1.00 77.69 88 TYR A O 1
ATOM 680 N N . SER A 1 89 ? 5.368 -3.737 -9.402 1.00 78.88 89 SER A N 1
ATOM 681 C CA . SER A 1 89 ? 5.290 -4.057 -10.828 1.00 78.88 89 SER A CA 1
ATOM 682 C C . SER A 1 89 ? 4.417 -3.064 -11.597 1.00 78.88 89 SER A C 1
ATOM 684 O O . SER A 1 89 ? 4.613 -2.890 -12.795 1.00 78.88 89 SER A O 1
ATOM 686 N N . LEU A 1 90 ? 3.482 -2.394 -10.916 1.00 76.38 90 LEU A N 1
ATOM 687 C CA . LEU A 1 90 ? 2.682 -1.295 -11.463 1.00 76.38 90 LEU A CA 1
ATOM 688 C C . LEU A 1 90 ? 3.449 0.036 -11.545 1.00 76.38 90 LEU A C 1
ATOM 690 O O . LEU A 1 90 ? 2.923 1.001 -12.109 1.00 76.38 90 LEU A O 1
ATOM 694 N N . ILE A 1 91 ? 4.654 0.120 -10.970 1.00 72.81 91 ILE A N 1
ATOM 695 C CA . ILE A 1 91 ? 5.531 1.289 -11.097 1.00 72.81 91 ILE A CA 1
ATOM 696 C C . ILE A 1 91 ? 6.278 1.176 -12.430 1.00 72.81 91 ILE A C 1
ATOM 698 O O . ILE A 1 91 ? 7.115 0.278 -12.571 1.00 72.81 91 ILE A O 1
ATOM 702 N N . PRO A 1 92 ? 6.015 2.062 -13.407 1.00 64.31 92 PRO A N 1
ATOM 703 C CA . PRO A 1 92 ? 6.775 2.071 -14.648 1.00 64.31 92 PRO A CA 1
ATOM 704 C C . PRO A 1 92 ? 8.248 2.389 -14.356 1.00 64.31 92 PRO A C 1
ATOM 706 O O . PRO A 1 92 ? 8.566 3.175 -13.462 1.00 64.31 92 PRO A O 1
ATOM 709 N N . GLU A 1 93 ? 9.170 1.802 -15.120 1.00 57.25 93 GLU A N 1
ATOM 710 C CA . GLU A 1 93 ? 10.620 1.970 -14.909 1.00 57.25 93 GLU A CA 1
ATOM 711 C C . GLU A 1 93 ? 11.076 3.443 -14.936 1.00 57.25 93 GLU A C 1
ATOM 713 O O . GLU A 1 93 ? 12.044 3.801 -14.267 1.00 57.25 93 GLU A O 1
ATOM 718 N N . GLN A 1 94 ? 10.332 4.314 -15.626 1.00 52.06 94 GLN A N 1
ATOM 719 C CA . GLN A 1 94 ? 10.542 5.767 -15.638 1.00 52.06 94 GLN A CA 1
ATOM 720 C C . GLN A 1 94 ? 10.297 6.433 -14.274 1.00 52.06 94 GLN A C 1
ATOM 72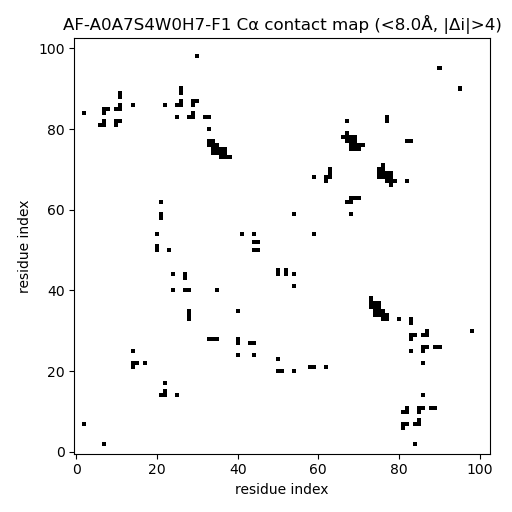2 O O . GLN A 1 94 ? 11.046 7.331 -13.898 1.00 52.06 94 GLN A O 1
ATOM 727 N N . GLU A 1 95 ? 9.319 5.967 -13.492 1.00 57.28 95 GLU A N 1
ATOM 728 C CA . GLU A 1 95 ? 9.080 6.475 -12.134 1.00 57.28 95 GLU A CA 1
ATOM 729 C C . GLU A 1 95 ? 10.034 5.858 -11.107 1.00 57.28 95 GLU A C 1
ATOM 731 O O . GLU A 1 95 ? 10.410 6.527 -10.146 1.00 57.28 95 GLU A O 1
ATOM 736 N N . ARG A 1 96 ? 10.511 4.623 -11.333 1.00 54.78 96 ARG A N 1
ATOM 737 C CA . ARG A 1 96 ? 11.513 3.987 -10.456 1.00 54.78 96 ARG A CA 1
ATOM 738 C C . ARG A 1 96 ? 12.794 4.816 -10.343 1.00 54.78 96 ARG A C 1
ATOM 740 O O . ARG A 1 96 ? 13.358 4.911 -9.258 1.00 54.78 96 ARG A O 1
ATOM 747 N N . GLY A 1 97 ? 13.236 5.428 -11.443 1.00 47.78 97 GLY A N 1
ATOM 748 C CA . GLY A 1 97 ? 14.421 6.290 -11.460 1.00 47.78 97 GLY A CA 1
ATOM 749 C C . GLY A 1 97 ? 14.211 7.656 -10.796 1.00 47.78 97 GLY A C 1
ATOM 750 O O . GLY A 1 97 ? 15.130 8.166 -10.157 1.00 47.78 97 GLY A O 1
ATOM 751 N N . CYS A 1 98 ? 13.013 8.239 -10.915 1.00 48.34 98 CYS A N 1
ATOM 752 C CA . CYS A 1 98 ? 12.677 9.532 -10.308 1.00 48.34 98 CYS A CA 1
ATOM 753 C C . CYS A 1 98 ? 12.417 9.427 -8.802 1.00 48.34 98 CYS A C 1
ATOM 755 O O . CYS A 1 98 ? 12.960 10.237 -8.054 1.00 48.34 98 CYS A O 1
ATOM 757 N N . LEU A 1 99 ? 11.668 8.414 -8.345 1.00 50.62 99 LEU A N 1
ATOM 758 C CA . LEU A 1 99 ? 11.442 8.191 -6.914 1.00 50.62 99 LEU A CA 1
ATOM 759 C C . LEU A 1 99 ? 12.758 7.908 -6.188 1.00 50.62 99 LEU A C 1
ATOM 761 O O . LEU A 1 99 ? 13.028 8.553 -5.188 1.00 50.62 99 LEU A O 1
ATOM 765 N N . HIS A 1 100 ? 13.612 7.020 -6.712 1.00 48.28 100 HIS A N 1
ATOM 766 C CA . HIS A 1 100 ? 14.887 6.662 -6.072 1.00 48.28 100 HIS A CA 1
ATOM 767 C C . HIS A 1 100 ? 15.901 7.821 -6.016 1.00 48.28 100 HIS A C 1
ATOM 769 O O . HIS A 1 100 ? 16.835 7.773 -5.227 1.00 48.28 100 HIS A O 1
ATOM 775 N N . ARG A 1 101 ? 15.741 8.864 -6.846 1.00 41.31 101 ARG A N 1
ATOM 776 C CA . ARG A 1 101 ? 16.566 10.088 -6.797 1.00 41.31 101 ARG A CA 1
ATOM 777 C C . ARG A 1 101 ? 16.047 11.149 -5.825 1.00 41.31 101 ARG A C 1
ATOM 779 O O . ARG A 1 101 ? 16.778 12.100 -5.564 1.00 41.31 101 ARG A O 1
ATOM 786 N N . GLN A 1 102 ? 14.799 11.039 -5.369 1.00 43.25 102 GLN A N 1
ATOM 787 C CA . GLN A 1 102 ? 14.151 12.008 -4.478 1.00 43.25 102 GLN A CA 1
ATOM 788 C C . GLN A 1 102 ? 14.116 11.573 -3.004 1.00 43.25 102 GLN A C 1
ATOM 790 O O . GLN A 1 102 ? 13.600 12.330 -2.183 1.00 43.25 102 GLN A O 1
ATOM 795 N N . ILE A 1 103 ? 14.651 10.391 -2.682 1.00 46.94 103 ILE A N 1
ATOM 796 C CA . ILE A 1 103 ? 14.820 9.867 -1.316 1.00 46.94 103 ILE A CA 1
ATOM 797 C C . ILE A 1 103 ? 16.285 9.940 -0.899 1.00 46.94 103 ILE A C 1
ATOM 799 O O . ILE A 1 103 ? 17.149 9.687 -1.768 1.00 46.94 103 ILE A O 1
#

Secondary structure (DSSP, 8-state):
----HHHHHHHHHHHHHS-HHHHHHHHHHHHH-SEEEHHHHHHHHHH-TTS-S---HHHHHHHHHTTSEEEETTEEEESSHHHHHHHHHTS-HHHHHHHHH--

Nearest PDB structures (foldseek):
  2qen-assembly1_A  TM=7.133E-01  e=1.692E-01  unclassified
  2fna-assembly2_B  TM=6.787E-01  e=1.331E-01  Saccharolobus solfataricus P2
  8jxk-assembly3_E  TM=5.877E-01  e=7.128E-01  Mycobacterium tuberculosis H37Rv
  8bij-assembly1_B  TM=6.141E-01  e=9.619E-01  Photorhabdus laumondii subsp. laumondii TTO1
  5dd8-assembly1_B  TM=5.288E-01  e=1.974E+00  Deinococcus radiodurans

Solvent-accessible surface area (backbone atoms only — not comparable to full-atom values): 5859 Å² total; per-residue (Å²): 134,84,71,62,68,69,59,30,51,52,43,35,50,57,42,69,71,43,58,71,61,53,39,49,51,41,27,52,42,34,72,74,39,70,60,45,40,56,68,58,51,50,54,52,47,65,68,38,88,88,44,81,82,69,85,42,72,64,58,58,48,49,36,32,73,75,58,48,31,39,79,67,90,62,34,39,26,50,64,41,73,52,48,35,49,13,27,42,68,69,47,53,73,76,51,56,59,53,55,65,70,74,106

Mean predicted aligned error: 8.88 Å

Organism: NCBI:txid49249

Radius of gyration: 12.68 Å; Cα contacts (8 Å, |Δi|>4): 104; chains: 1; bounding box: 27×33×31 Å

Sequence (103 aa):
KEIPDNVGLLLSRKIMQLPRDCQYCMKLLACIGSKCDGSTLKSVVAQAKDVEQNVDGKMLEFAVNEGLLKNEGMNYAFVHDQIQQAAYSLIPEQERGCLHRQI